Protein AF-A4YF04-F1 (afdb_monomer)

Structure (mmCIF, N/CA/C/O backbone):
data_AF-A4YF04-F1
#
_entry.id   AF-A4YF04-F1
#
loop_
_atom_site.group_PDB
_atom_site.id
_atom_site.type_symbol
_atom_site.label_atom_id
_atom_site.label_alt_id
_atom_site.label_comp_id
_atom_site.label_asym_id
_atom_site.label_entity_id
_atom_site.label_seq_id
_atom_site.pdbx_PDB_ins_code
_atom_site.Cartn_x
_atom_site.Cartn_y
_atom_site.Cartn_z
_atom_site.occupancy
_atom_site.B_iso_or_equiv
_atom_site.auth_seq_id
_atom_site.auth_comp_id
_atom_site.auth_asym_id
_atom_site.auth_atom_id
_atom_site.pdbx_PDB_model_num
ATOM 1 N N . MET A 1 1 ? -0.150 -11.654 -0.521 1.00 57.50 1 MET A N 1
ATOM 2 C CA . MET A 1 1 ? 0.261 -10.234 -0.601 1.00 57.50 1 MET A CA 1
ATOM 3 C C . MET A 1 1 ? 0.402 -9.850 -2.064 1.00 57.50 1 MET A C 1
ATOM 5 O O . MET A 1 1 ? 0.862 -10.673 -2.845 1.00 57.50 1 MET A O 1
ATOM 9 N N . ALA A 1 2 ? -0.068 -8.667 -2.461 1.00 68.88 2 ALA A N 1
ATOM 10 C CA . ALA A 1 2 ? 0.031 -8.212 -3.846 1.00 68.88 2 ALA A CA 1
ATOM 11 C C . ALA A 1 2 ? 1.461 -7.722 -4.121 1.00 68.88 2 ALA A C 1
ATOM 13 O O . ALA A 1 2 ? 1.965 -6.851 -3.413 1.00 68.88 2 ALA A O 1
ATOM 14 N N . ARG A 1 3 ? 2.126 -8.295 -5.130 1.00 78.44 3 ARG A N 1
ATOM 15 C CA . ARG A 1 3 ? 3.415 -7.792 -5.625 1.00 78.44 3 ARG A CA 1
ATOM 16 C C . ARG A 1 3 ? 3.129 -6.600 -6.531 1.00 78.44 3 ARG A C 1
ATOM 18 O O . ARG A 1 3 ? 2.343 -6.725 -7.468 1.00 78.44 3 ARG A O 1
ATOM 25 N N . ARG A 1 4 ? 3.746 -5.451 -6.255 1.00 81.94 4 ARG A N 1
ATOM 26 C CA . ARG A 1 4 ? 3.542 -4.212 -7.015 1.00 81.94 4 ARG A CA 1
ATOM 27 C C . ARG A 1 4 ? 4.867 -3.727 -7.576 1.00 81.94 4 ARG A C 1
ATOM 29 O O . ARG A 1 4 ? 5.871 -3.670 -6.872 1.00 81.94 4 ARG A O 1
ATOM 36 N N . THR A 1 5 ? 4.857 -3.299 -8.832 1.00 87.44 5 THR A N 1
ATOM 37 C CA . THR A 1 5 ? 5.989 -2.569 -9.404 1.00 87.44 5 THR A CA 1
ATOM 38 C C . THR A 1 5 ? 6.028 -1.166 -8.809 1.00 87.44 5 THR A C 1
ATOM 40 O O . THR A 1 5 ? 5.069 -0.396 -8.925 1.00 87.44 5 THR A O 1
ATOM 43 N N . CYS A 1 6 ? 7.125 -0.825 -8.134 1.00 85.00 6 CYS A N 1
ATOM 44 C CA . CYS A 1 6 ? 7.302 0.519 -7.606 1.00 85.00 6 CYS A CA 1
ATOM 45 C C . CYS A 1 6 ? 7.556 1.503 -8.760 1.00 85.00 6 CYS A C 1
ATOM 47 O O . CYS A 1 6 ? 8.502 1.289 -9.513 1.00 85.00 6 CYS A O 1
ATOM 49 N N . PRO A 1 7 ? 6.793 2.604 -8.899 1.00 84.62 7 PRO A N 1
ATOM 50 C CA . PRO A 1 7 ? 7.017 3.568 -9.978 1.00 84.62 7 PRO A CA 1
ATOM 51 C C . PRO A 1 7 ? 8.333 4.344 -9.815 1.00 84.62 7 PRO A C 1
ATOM 53 O O . PRO A 1 7 ? 8.884 4.821 -10.800 1.00 84.62 7 PRO A O 1
ATOM 56 N N . SER A 1 8 ? 8.854 4.451 -8.588 1.00 86.75 8 SER A N 1
ATOM 57 C CA . SER A 1 8 ? 10.103 5.165 -8.304 1.00 86.75 8 SER A CA 1
ATOM 58 C C . SER A 1 8 ? 11.331 4.288 -8.559 1.00 86.75 8 SER A C 1
ATOM 60 O O . SER A 1 8 ? 12.172 4.634 -9.381 1.00 86.75 8 SER A O 1
ATOM 62 N N . CYS A 1 9 ? 11.415 3.118 -7.920 1.00 86.19 9 CYS A N 1
ATOM 63 C CA . CYS A 1 9 ? 12.570 2.233 -8.064 1.00 86.19 9 CYS A CA 1
ATOM 64 C C . CYS 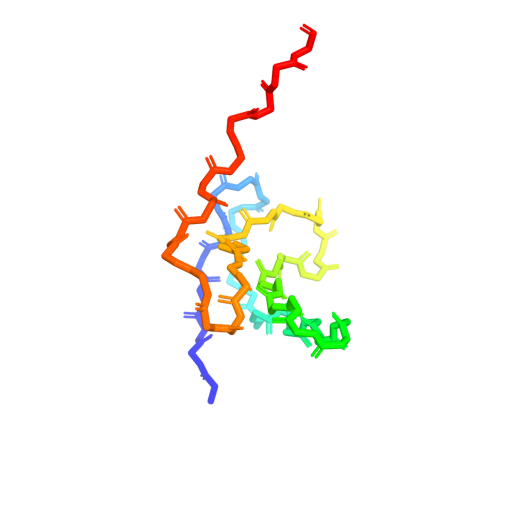A 1 9 ? 12.434 1.181 -9.191 1.00 86.19 9 CYS A C 1
ATOM 66 O O . CYS A 1 9 ? 13.352 0.391 -9.381 1.00 86.19 9 CYS A O 1
ATOM 68 N N . LYS A 1 10 ? 11.310 1.157 -9.934 1.00 86.56 10 LYS A N 1
ATOM 69 C CA . LYS A 1 10 ? 10.984 0.261 -11.076 1.00 86.56 10 LYS A CA 1
ATOM 70 C C . LYS A 1 10 ? 11.122 -1.246 -10.819 1.00 86.56 10 LYS A C 1
ATOM 72 O O . LYS A 1 10 ? 10.987 -2.049 -11.735 1.00 86.56 10 LYS A O 1
ATOM 77 N N . GLN A 1 11 ? 11.341 -1.634 -9.571 1.00 87.06 11 GLN A N 1
ATOM 78 C CA . GLN A 1 11 ? 11.451 -3.017 -9.139 1.00 87.06 11 GLN A CA 1
ATOM 79 C C . GLN A 1 11 ? 10.098 -3.540 -8.669 1.00 87.06 11 GLN A C 1
ATOM 8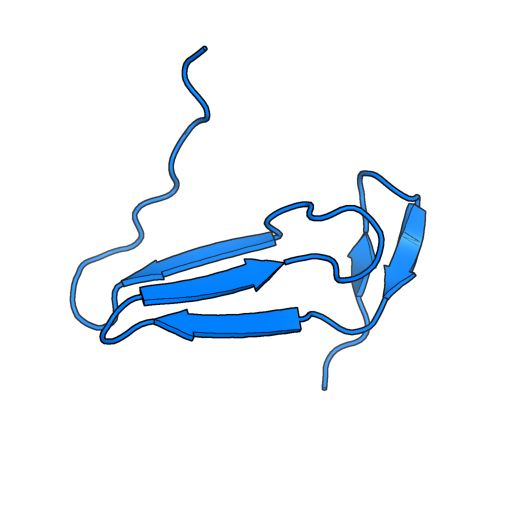1 O O . GLN A 1 11 ? 9.263 -2.790 -8.146 1.00 87.06 11 GLN A O 1
ATOM 86 N N . VAL A 1 12 ? 9.901 -4.844 -8.835 1.00 88.62 12 VAL A N 1
ATOM 87 C CA . VAL A 1 12 ? 8.780 -5.555 -8.227 1.00 88.62 12 VAL A CA 1
ATOM 88 C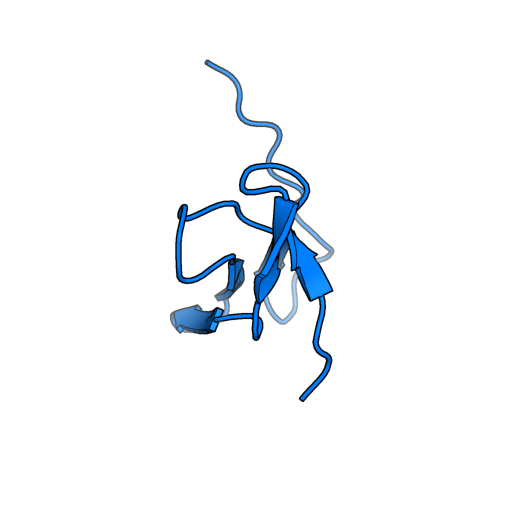 C . VAL A 1 12 ? 9.086 -5.699 -6.745 1.00 88.62 12 VAL A C 1
ATOM 90 O O . VAL A 1 12 ? 10.063 -6.336 -6.364 1.00 88.62 12 VAL A O 1
ATOM 93 N N . VAL A 1 13 ? 8.264 -5.071 -5.914 1.00 88.38 13 VAL A N 1
ATOM 94 C CA . VAL A 1 13 ? 8.421 -5.086 -4.462 1.00 88.38 13 VAL 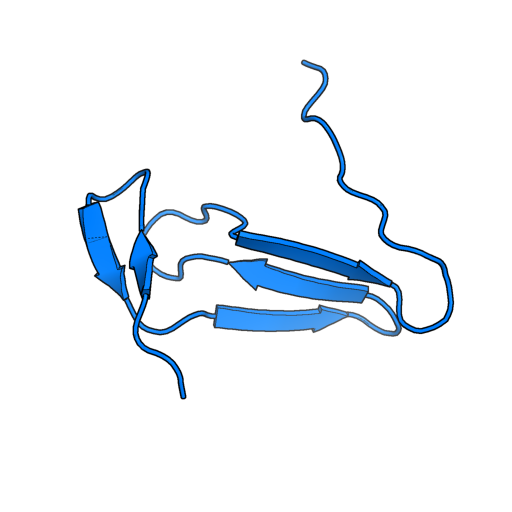A CA 1
ATOM 95 C C . VAL A 1 13 ? 7.157 -5.607 -3.804 1.00 88.38 13 VAL A C 1
ATOM 97 O O . VAL A 1 13 ? 6.050 -5.491 -4.340 1.00 88.38 13 VAL A O 1
ATOM 100 N N . GLU A 1 14 ? 7.325 -6.171 -2.616 1.00 87.94 14 GLU A N 1
ATOM 101 C CA . GLU A 1 14 ? 6.205 -6.428 -1.726 1.00 87.94 14 GLU A CA 1
ATOM 102 C C . GLU A 1 14 ? 5.895 -5.150 -0.941 1.00 87.94 14 GLU A C 1
ATOM 104 O O . GLU A 1 14 ? 6.790 -4.499 -0.404 1.00 87.94 14 GLU A O 1
ATOM 109 N N . GLU A 1 15 ? 4.632 -4.732 -0.942 1.00 84.88 15 GLU A N 1
ATOM 110 C CA . GLU A 1 15 ? 4.210 -3.504 -0.270 1.00 84.88 15 GLU A CA 1
ATOM 111 C C . GLU A 1 15 ? 4.434 -3.592 1.248 1.00 84.88 15 GLU A C 1
ATOM 113 O O . GLU A 1 15 ? 3.886 -4.457 1.930 1.00 84.88 15 GLU A O 1
ATOM 118 N N . LYS A 1 16 ? 5.214 -2.654 1.799 1.00 87.25 16 LYS A N 1
ATOM 119 C CA . LYS A 1 16 ? 5.393 -2.521 3.244 1.00 87.25 16 LYS A CA 1
ATOM 120 C C . LYS A 1 16 ? 4.159 -1.845 3.815 1.00 87.25 16 LYS A C 1
ATOM 122 O O . LYS A 1 16 ? 3.879 -0.690 3.496 1.00 87.25 16 LYS A O 1
ATOM 127 N N . LEU A 1 17 ? 3.425 -2.561 4.657 1.00 87.12 17 LEU A N 1
ATOM 128 C CA . LEU A 1 17 ? 2.223 -2.050 5.297 1.00 87.12 17 LEU A CA 1
ATOM 129 C C . LEU A 1 17 ? 2.541 -1.618 6.730 1.00 87.12 17 LEU A C 1
ATOM 131 O O . LEU A 1 17 ? 2.846 -2.438 7.590 1.00 87.12 17 LEU A O 1
ATOM 135 N N . ILE A 1 18 ? 2.468 -0.316 6.966 1.00 88.19 18 ILE A N 1
ATOM 136 C CA . ILE A 1 18 ? 2.743 0.342 8.239 1.00 88.19 18 ILE A CA 1
ATOM 137 C C . ILE A 1 18 ? 1.395 0.743 8.832 1.00 88.19 18 ILE A C 1
ATOM 139 O O . ILE A 1 18 ? 0.585 1.383 8.159 1.00 88.19 18 ILE A O 1
ATOM 143 N N . LYS A 1 19 ? 1.130 0.327 10.070 1.00 87.69 19 LYS A N 1
ATOM 144 C CA . LYS A 1 19 ? -0.084 0.683 10.809 1.00 87.69 19 LYS A CA 1
ATOM 145 C C . LYS A 1 19 ? 0.334 1.484 12.035 1.00 87.69 19 LYS A C 1
ATOM 147 O O . LYS A 1 19 ? 0.875 0.903 12.970 1.00 87.69 19 LYS A O 1
ATOM 152 N N . GLU A 1 20 ? 0.084 2.784 12.024 1.00 86.12 20 GLU A N 1
ATOM 153 C CA . GLU A 1 20 ? 0.336 3.672 13.161 1.00 86.12 20 GLU A CA 1
ATOM 154 C C . GLU A 1 20 ? -1.000 4.159 13.715 1.00 86.12 20 GLU A C 1
ATOM 156 O O . GLU A 1 20 ? -1.635 5.063 13.173 1.00 86.12 20 GLU A O 1
ATOM 161 N N . GLY A 1 21 ? -1.469 3.489 14.771 1.00 86.06 21 GLY A N 1
ATOM 162 C CA . GLY A 1 21 ? -2.788 3.729 15.351 1.00 86.06 21 GLY A CA 1
ATOM 163 C C . GLY A 1 21 ? -3.900 3.532 14.318 1.00 86.06 21 GLY A C 1
ATOM 164 O O .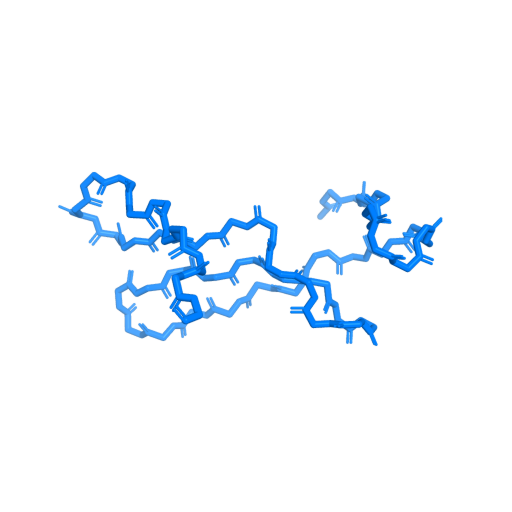 GLY A 1 21 ? -4.178 2.408 13.888 1.00 86.06 21 GLY A O 1
ATOM 165 N N . ASN A 1 22 ? -4.516 4.641 13.904 1.00 86.44 22 ASN A N 1
ATOM 166 C CA . ASN A 1 22 ? -5.568 4.653 12.890 1.00 86.44 22 ASN A CA 1
ATOM 167 C C . ASN A 1 22 ? -5.040 4.850 11.466 1.00 86.44 22 ASN A C 1
ATOM 169 O O . ASN A 1 22 ? -5.788 4.622 10.523 1.00 86.44 22 ASN A O 1
ATOM 173 N N . VAL A 1 23 ? -3.775 5.216 11.270 1.00 86.19 23 VAL A N 1
ATOM 174 C CA . VAL A 1 23 ? -3.207 5.456 9.940 1.00 86.19 23 VAL A CA 1
ATOM 175 C C . VAL A 1 23 ? -2.651 4.157 9.363 1.00 86.19 23 VAL A C 1
ATOM 177 O O . VAL A 1 23 ? -1.820 3.489 9.979 1.00 86.19 23 VAL A O 1
ATOM 180 N N . ILE A 1 24 ? -3.091 3.790 8.161 1.00 87.56 24 ILE A N 1
ATOM 181 C CA . ILE A 1 24 ? -2.474 2.747 7.345 1.00 87.56 24 ILE A CA 1
ATOM 182 C C . ILE A 1 24 ? -1.701 3.412 6.217 1.00 87.56 24 ILE A C 1
ATOM 184 O O . ILE A 1 24 ? -2.279 4.037 5.332 1.00 87.56 24 ILE A O 1
ATOM 188 N N . THR A 1 25 ? -0.398 3.170 6.191 1.00 88.56 25 THR A N 1
ATOM 189 C CA . THR A 1 25 ? 0.483 3.583 5.104 1.00 88.56 25 THR A CA 1
ATOM 190 C C . THR A 1 25 ? 1.034 2.351 4.410 1.00 88.56 25 THR A C 1
ATOM 192 O O . THR A 1 25 ? 1.668 1.502 5.027 1.00 88.56 25 THR A O 1
ATOM 195 N N . LYS A 1 26 ? 0.807 2.246 3.106 1.00 88.19 26 LYS A N 1
ATOM 196 C CA . LYS A 1 26 ? 1.490 1.284 2.247 1.00 88.19 26 LYS A CA 1
ATOM 197 C C . LYS A 1 26 ? 2.611 2.008 1.525 1.00 88.19 26 LYS A C 1
ATOM 199 O O . LYS A 1 26 ? 2.357 2.986 0.823 1.00 88.19 26 LYS A O 1
ATOM 204 N N . SER A 1 27 ? 3.835 1.525 1.658 1.00 89.38 27 SER A N 1
ATOM 205 C CA . SER A 1 27 ? 5.003 2.116 1.013 1.00 89.38 27 SER A CA 1
ATOM 206 C C . SER A 1 27 ? 5.923 1.061 0.411 1.00 89.38 27 SER A C 1
ATOM 208 O O . SER A 1 27 ? 5.828 -0.134 0.687 1.00 89.38 27 SER A O 1
ATOM 210 N N . CYS A 1 28 ? 6.799 1.504 -0.481 1.00 88.56 28 CYS A N 1
ATOM 211 C CA . CYS A 1 28 ? 7.855 0.680 -1.030 1.00 88.56 28 CYS A CA 1
ATOM 212 C C . CYS A 1 28 ? 8.940 0.465 0.040 1.00 88.56 28 CYS A C 1
ATOM 214 O O . CYS A 1 28 ? 9.506 1.457 0.507 1.00 88.56 28 CYS A O 1
ATOM 216 N N . PRO A 1 29 ? 9.295 -0.784 0.391 1.00 87.19 29 PRO A N 1
ATOM 217 C CA . PRO A 1 29 ? 10.352 -1.055 1.366 1.00 87.19 29 PRO A CA 1
ATOM 218 C C . PRO A 1 29 ? 11.748 -0.648 0.878 1.00 87.19 29 PRO A C 1
ATOM 220 O O . PRO A 1 29 ? 12.597 -0.336 1.702 1.00 87.19 29 PRO A O 1
ATOM 223 N N . ASN A 1 30 ? 11.981 -0.621 -0.440 1.00 87.44 30 ASN A N 1
ATOM 224 C CA . ASN A 1 30 ? 13.308 -0.357 -1.005 1.00 87.44 30 ASN A CA 1
ATOM 225 C C . ASN A 1 30 ? 13.637 1.134 -1.117 1.00 87.44 30 ASN A C 1
ATOM 227 O O . ASN A 1 30 ? 14.761 1.535 -0.849 1.00 87.44 30 ASN A O 1
ATOM 231 N N . CYS A 1 31 ? 12.674 1.954 -1.546 1.00 86.62 31 CYS A N 1
ATOM 232 C CA . CYS A 1 31 ? 12.908 3.379 -1.810 1.00 86.62 31 CYS A CA 1
ATOM 233 C C . CYS A 1 31 ? 12.006 4.325 -0.999 1.00 86.62 31 CYS A C 1
ATOM 235 O O . CYS A 1 31 ? 12.073 5.536 -1.175 1.00 86.62 31 CYS A O 1
ATOM 237 N N . GLY A 1 32 ? 11.134 3.799 -0.131 1.00 84.56 32 GLY A N 1
ATOM 238 C CA . GLY A 1 32 ? 10.267 4.608 0.735 1.00 84.56 32 GLY A CA 1
ATOM 239 C C . GLY A 1 32 ? 9.078 5.270 0.030 1.00 84.56 32 GLY A C 1
ATOM 240 O O . GLY A 1 32 ? 8.331 6.009 0.662 1.00 84.56 32 GLY A O 1
ATOM 241 N N . TYR A 1 33 ? 8.868 5.009 -1.265 1.00 87.50 33 TYR A N 1
ATOM 242 C CA . TYR A 1 33 ? 7.752 5.579 -2.023 1.00 87.50 33 TYR A CA 1
ATOM 243 C C . TYR A 1 33 ? 6.399 5.180 -1.418 1.00 87.50 33 TYR A C 1
ATOM 245 O O . TYR A 1 33 ? 6.056 3.997 -1.397 1.00 87.50 33 TYR A O 1
ATOM 253 N N . THR A 1 34 ? 5.614 6.150 -0.954 1.00 88.38 34 THR A N 1
ATOM 254 C CA . THR A 1 34 ? 4.277 5.898 -0.405 1.00 88.38 34 THR A CA 1
ATOM 255 C C . THR A 1 34 ? 3.295 5.600 -1.528 1.00 88.38 34 THR A C 1
ATOM 257 O O . THR A 1 34 ? 2.994 6.445 -2.364 1.00 88.38 34 THR A O 1
ATOM 260 N N . PHE A 1 35 ? 2.784 4.376 -1.536 1.00 85.75 35 PHE A N 1
ATOM 261 C CA . PHE A 1 35 ? 1.789 3.914 -2.489 1.00 85.75 35 PHE A CA 1
ATOM 262 C C . PHE A 1 35 ? 0.403 4.461 -2.181 1.00 85.75 35 PHE A C 1
ATOM 264 O O . PHE A 1 35 ? -0.312 4.866 -3.092 1.00 85.75 35 PHE A O 1
ATOM 271 N N . ILE A 1 36 ? 0.026 4.411 -0.908 1.00 85.38 36 ILE A N 1
ATOM 272 C CA . ILE A 1 36 ? -1.228 4.941 -0.387 1.00 85.38 36 ILE A CA 1
ATOM 273 C C . ILE A 1 36 ? -1.056 5.153 1.114 1.00 85.38 36 ILE A C 1
ATOM 275 O O . ILE A 1 36 ? -0.411 4.350 1.785 1.00 85.38 36 ILE A O 1
ATOM 279 N N . SER A 1 37 ? -1.633 6.220 1.645 1.00 85.38 37 SER A N 1
ATOM 280 C CA . SER A 1 37 ? -1.774 6.425 3.081 1.00 85.38 37 SER A CA 1
ATOM 281 C C . SER A 1 37 ? -3.214 6.837 3.351 1.00 85.38 37 SER A C 1
ATOM 283 O O . SER A 1 37 ? -3.778 7.618 2.586 1.00 85.38 37 SER A O 1
ATOM 285 N N . TYR A 1 38 ? -3.844 6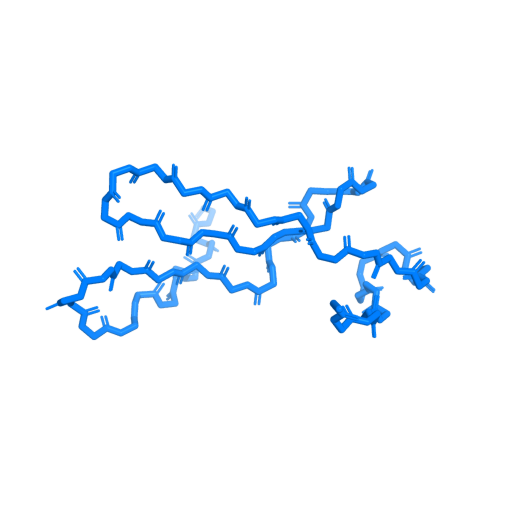.232 4.351 1.00 81.00 38 TYR A N 1
ATOM 286 C CA . TYR A 1 38 ? -5.229 6.512 4.710 1.00 81.00 38 TYR A CA 1
ATOM 287 C C . TYR A 1 38 ? -5.459 6.298 6.200 1.00 81.00 38 TYR A C 1
ATOM 289 O O . TYR A 1 38 ? -4.881 5.401 6.809 1.00 81.00 38 TYR A O 1
ATOM 297 N N . GLU A 1 39 ? -6.345 7.096 6.782 1.00 83.44 39 GLU A N 1
ATOM 298 C CA . GLU A 1 39 ? -6.802 6.904 8.152 1.00 83.44 39 GLU A CA 1
ATOM 299 C C . GLU A 1 39 ? -8.035 5.997 8.170 1.00 83.44 39 GLU A C 1
ATOM 301 O O . GLU A 1 39 ? -8.981 6.167 7.403 1.00 83.44 39 GLU A O 1
ATOM 306 N N . LYS A 1 40 ? -8.059 5.017 9.069 1.00 75.00 40 LYS A N 1
ATOM 307 C CA . LYS A 1 40 ? -9.252 4.229 9.356 1.00 75.00 40 LYS A CA 1
ATOM 308 C C . LYS A 1 40 ? -10.307 5.149 9.966 1.00 75.00 40 LYS A C 1
ATOM 310 O O . LYS A 1 40 ? -10.103 5.696 11.044 1.00 75.00 40 LYS A O 1
ATOM 315 N N . GLY A 1 41 ? -11.440 5.288 9.285 1.00 72.38 41 GLY A N 1
ATOM 316 C CA . GLY A 1 41 ? -12.602 6.031 9.784 1.00 72.38 41 GLY A CA 1
ATOM 317 C C . GLY A 1 41 ? -12.684 7.497 9.351 1.00 72.38 41 GLY A C 1
ATOM 318 O O . GLY A 1 41 ? -13.707 8.128 9.596 1.00 72.38 41 GLY A O 1
ATOM 319 N N . LYS A 1 42 ? -11.675 8.033 8.654 1.00 60.69 4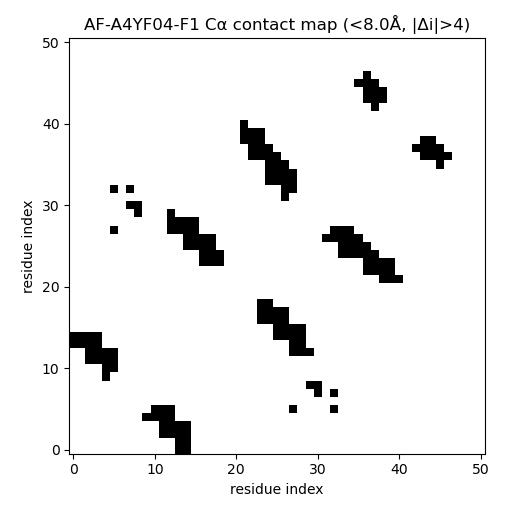2 LYS A N 1
ATOM 320 C CA . LYS A 1 42 ? -11.764 9.324 7.957 1.00 60.69 42 LYS A CA 1
ATOM 321 C C . LYS A 1 42 ? -11.479 9.093 6.478 1.00 60.69 42 LYS A C 1
ATOM 323 O O . LYS A 1 42 ? -10.518 8.416 6.132 1.00 60.69 42 LYS A O 1
ATOM 328 N N . GLY A 1 43 ? -12.354 9.600 5.610 1.00 57.22 43 GLY A N 1
ATOM 329 C CA . GLY A 1 43 ? -12.202 9.489 4.158 1.00 57.22 43 GLY A CA 1
ATOM 330 C C . GLY A 1 43 ? -10.793 9.882 3.697 1.00 57.22 43 GLY A C 1
ATOM 331 O O . GLY A 1 43 ? -10.162 10.760 4.277 1.00 57.22 43 GLY A O 1
ATOM 332 N N . TYR A 1 44 ? -10.305 9.174 2.682 1.00 55.25 44 TYR A N 1
ATOM 333 C CA . TYR A 1 44 ? -8.933 9.170 2.171 1.00 55.25 44 TYR A CA 1
ATOM 334 C C . TYR A 1 44 ? -8.251 10.554 2.149 1.00 55.25 44 TYR A C 1
ATOM 336 O O . TYR A 1 44 ? -8.580 11.402 1.322 1.00 55.25 44 TYR A O 1
ATOM 344 N N . LEU A 1 45 ? -7.237 10.756 2.999 1.00 57.62 45 LEU A N 1
ATOM 345 C CA . LEU A 1 45 ? -6.304 11.879 2.887 1.00 57.62 45 LEU A CA 1
ATOM 346 C C . LEU A 1 45 ? -5.172 11.489 1.935 1.00 57.62 45 LEU A C 1
ATOM 348 O O . LEU A 1 45 ? -4.122 10.993 2.342 1.00 57.62 45 LEU A O 1
ATOM 352 N N . VAL A 1 46 ? -5.384 11.708 0.638 1.00 54.91 46 VAL A N 1
ATOM 353 C CA . VAL A 1 46 ? -4.268 11.738 -0.310 1.00 54.91 46 VAL A CA 1
ATOM 354 C C . VAL A 1 46 ? -3.486 13.002 0.025 1.00 54.91 46 VAL A C 1
ATOM 356 O O . VAL A 1 46 ? -3.908 14.083 -0.358 1.00 54.91 46 VAL A O 1
ATOM 359 N N . TYR A 1 47 ? -2.408 12.903 0.803 1.00 58.00 47 TYR A N 1
ATOM 360 C CA . TYR A 1 47 ? -1.525 14.043 1.053 1.00 58.00 47 TYR A CA 1
ATOM 361 C C . TYR A 1 47 ? -0.793 14.392 -0.254 1.00 58.00 47 TYR A C 1
ATOM 363 O O . TYR A 1 47 ? 0.111 13.642 -0.643 1.00 58.00 47 TYR A O 1
ATOM 371 N N . PRO A 1 48 ? -1.106 15.505 -0.953 1.00 50.12 48 PRO A N 1
ATOM 372 C CA . PRO A 1 48 ? -0.151 16.045 -1.899 1.00 50.12 48 PRO A CA 1
ATOM 373 C C . PRO A 1 48 ? 1.044 16.535 -1.080 1.00 50.12 48 PRO A C 1
ATOM 375 O O . PRO A 1 48 ? 0.901 17.365 -0.182 1.00 50.12 48 PRO A O 1
ATOM 378 N N . LYS A 1 49 ? 2.231 15.998 -1.370 1.00 46.22 49 LYS A N 1
ATOM 379 C CA . LYS A 1 49 ? 3.501 16.556 -0.900 1.00 46.22 49 LYS A CA 1
ATOM 380 C C . LYS A 1 49 ? 3.557 18.013 -1.385 1.00 46.22 49 LYS A C 1
ATOM 382 O O . LYS A 1 49 ? 3.853 18.255 -2.552 1.00 46.22 49 LYS A O 1
ATOM 387 N N . ARG A 1 50 ? 3.203 18.973 -0.528 1.00 50.34 50 ARG A N 1
ATOM 388 C CA . ARG A 1 50 ? 3.416 20.400 -0.781 1.00 50.34 50 ARG A CA 1
ATOM 389 C C . ARG A 1 50 ? 4.762 20.736 -0.152 1.00 50.34 50 ARG A C 1
ATOM 391 O O . ARG A 1 50 ? 4.895 20.687 1.068 1.00 50.34 50 ARG A O 1
ATOM 398 N N . SER A 1 51 ? 5.756 20.876 -1.026 1.00 49.28 51 SER A N 1
ATOM 399 C CA . SER A 1 51 ? 7.078 21.399 -0.689 1.00 49.28 51 SER A CA 1
ATOM 400 C C . SER A 1 51 ? 7.006 22.881 -0.352 1.00 49.28 51 SER A C 1
ATOM 402 O O . SER A 1 51 ? 6.001 23.519 -0.746 1.00 49.28 51 SER A O 1
#

Radius of gyration: 11.57 Å; Cα contacts (8 Å, |Δi|>4): 87; chains: 1; bounding box: 26×32×26 Å

Nearest PDB structures (foldseek):
  6blp-assembly1_I  TM=4.282E-01  e=2.869E-01  Saccharomyces cerevisiae S288C
  7eu1-assembly1_I  TM=4.619E-01  e=1.085E+00  Arabidopsis thaliana
  4q1v-assembly1_B  TM=7.333E-01  e=4.658E+00  Bacteroides ovatus ATCC 8483
  2k00-assembly1_A  TM=6.378E-01  e=4.963E+00  unclassified

pLDDT: mean 78.57, std 13.46, range [46.22, 89.38]

Foldseek 3Di:
DDFDQDPVVRDGADWDWDDDPQKTWTAGPPPGHTPAIAGHPDPGDPDDPDD

Secondary structure (DSSP, 8-state):
--EEE-TTT-SEEE-EEEEETTEEEEE-TTT--EEEEEETTS---------

Organism: Metallosphaera sedula (strain ATCC 51363 / DSM 5348 / JCM 9185 / NBRC 15509 / TH2) (NCBI:txid399549)

So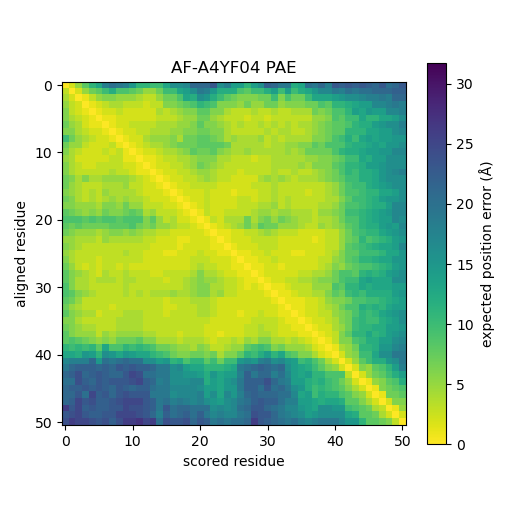lvent-accessible surface area (backbone atoms only — not comparable to full-atom values): 3294 Å² total; per-residue (Å²): 134,73,76,42,69,36,88,86,78,69,40,79,38,64,65,37,76,43,74,59,90,54,36,41,36,32,23,36,74,88,77,63,52,71,74,47,49,35,42,70,94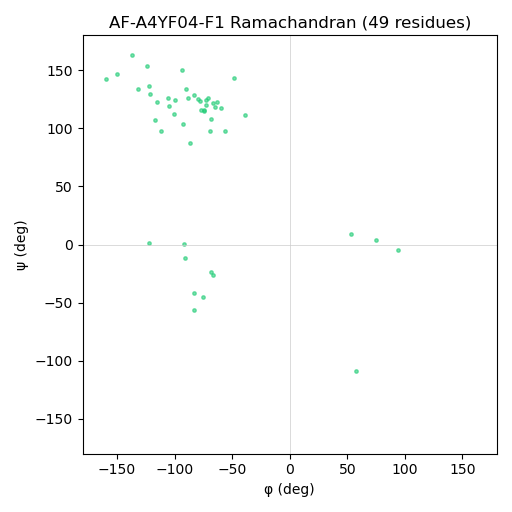,47,82,75,54,77,75,77,88,78,129

Mean predicted aligned error: 7.99 Å

Sequence (51 aa):
MARRTCPSCKQVVEEKLIKEGNVITKSCPNCGYTFISYEKGKGYLVYPKRS